Protein AF-A0A968U574-F1 (afdb_monomer_lite)

pLDDT: mean 95.59, std 3.01, range [80.88, 98.56]

Sequence (149 aa):
MFETLRAFGQRLTSQRKPCIFNELKPVYEYVDLADAVQHLKALGAILQQHPEQLGITDYPLVFGFAGLGNVGQGALEIFDCLPTQEVLPTQLADLFQSRNYSPGTLFKCLLRKSDLLRNSLQQFDVQDYAAHPSHYHSILPDLLPYISV

Structure (mmCIF, N/CA/C/O backbone):
data_AF-A0A968U574-F1
#
_entry.id   AF-A0A968U574-F1
#
loop_
_atom_site.group_PDB
_atom_site.id
_atom_site.type_symbol
_atom_site.label_atom_id
_atom_site.label_alt_id
_atom_site.label_comp_id
_atom_site.label_asym_id
_atom_site.label_entity_id
_atom_site.label_seq_id
_atom_site.pdbx_PDB_ins_code
_atom_site.Cartn_x
_atom_site.Cartn_y
_atom_site.Cartn_z
_atom_site.occupancy
_atom_site.B_iso_or_equiv
_atom_site.auth_seq_id
_atom_site.auth_comp_id
_atom_site.auth_asym_id
_atom_site.auth_atom_id
_atom_site.pdbx_PDB_model_num
ATOM 1 N N . MET A 1 1 ? -8.988 2.101 -3.190 1.00 95.44 1 MET A N 1
ATOM 2 C CA . MET A 1 1 ? -8.393 2.119 -1.839 1.00 95.44 1 MET A CA 1
ATOM 3 C C . MET A 1 1 ? -9.386 1.690 -0.759 1.00 95.44 1 MET A C 1
ATOM 5 O O . MET A 1 1 ? -9.084 0.732 -0.071 1.00 95.44 1 MET A O 1
ATOM 9 N N . PHE A 1 2 ? -10.578 2.294 -0.637 1.00 97.06 2 PHE A N 1
ATOM 10 C CA . PHE A 1 2 ? -11.576 1.897 0.381 1.00 97.06 2 PHE A CA 1
ATOM 11 C C . PHE A 1 2 ? -11.884 0.391 0.427 1.00 97.06 2 PHE A C 1
ATOM 13 O O . PHE A 1 2 ? -11.716 -0.227 1.472 1.00 97.06 2 PHE A O 1
ATOM 20 N N . GLU A 1 3 ? -12.249 -0.225 -0.704 1.00 96.62 3 GLU A N 1
ATOM 21 C CA . GLU A 1 3 ? -12.510 -1.674 -0.741 1.00 96.62 3 GLU A CA 1
ATOM 22 C C . GLU A 1 3 ? -11.263 -2.511 -0.430 1.00 96.62 3 GLU A C 1
ATOM 24 O O . GLU A 1 3 ? -11.376 -3.560 0.191 1.00 96.62 3 GLU A O 1
ATOM 29 N N . THR A 1 4 ? -10.066 -2.039 -0.795 1.00 97.00 4 THR A N 1
ATOM 30 C CA . THR A 1 4 ? -8.797 -2.696 -0.440 1.00 97.00 4 THR A CA 1
ATOM 31 C C . THR A 1 4 ? -8.601 -2.719 1.075 1.00 97.00 4 THR A C 1
ATOM 33 O O . THR A 1 4 ? -8.304 -3.771 1.637 1.00 97.00 4 THR A O 1
ATOM 36 N N . LEU A 1 5 ? -8.810 -1.582 1.747 1.00 97.81 5 LEU A N 1
ATOM 37 C CA . LEU A 1 5 ? -8.717 -1.468 3.205 1.00 97.81 5 LEU A CA 1
ATOM 38 C C . LEU A 1 5 ? -9.787 -2.319 3.898 1.00 97.81 5 LEU A C 1
ATOM 40 O O . LEU A 1 5 ? -9.473 -3.065 4.824 1.00 97.81 5 LEU A O 1
ATOM 44 N N . ARG A 1 6 ? -11.031 -2.277 3.409 1.00 97.56 6 ARG A N 1
ATOM 45 C CA . ARG A 1 6 ? -12.136 -3.088 3.937 1.00 97.56 6 ARG A CA 1
ATOM 46 C C . ARG A 1 6 ? -11.853 -4.584 3.797 1.00 97.56 6 ARG A C 1
ATOM 48 O O . ARG A 1 6 ? -11.957 -5.324 4.772 1.00 97.56 6 ARG A O 1
ATOM 55 N N . ALA A 1 7 ? -11.424 -5.027 2.615 1.00 97.25 7 ALA A N 1
ATOM 56 C CA . ALA A 1 7 ? -11.045 -6.417 2.367 1.00 97.25 7 ALA A CA 1
ATOM 57 C C . ALA A 1 7 ? -9.855 -6.848 3.238 1.00 97.25 7 ALA A C 1
ATOM 59 O O . ALA A 1 7 ? -9.829 -7.970 3.745 1.00 97.25 7 ALA A O 1
ATOM 60 N N . PHE A 1 8 ? -8.886 -5.956 3.462 1.00 96.75 8 PHE A N 1
ATOM 61 C CA . PHE A 1 8 ? -7.789 -6.198 4.393 1.00 96.75 8 PHE A CA 1
ATOM 62 C C . PHE A 1 8 ? -8.300 -6.396 5.829 1.00 96.75 8 PHE A C 1
ATOM 64 O O . PHE A 1 8 ? -7.963 -7.404 6.452 1.00 96.75 8 PHE A O 1
ATOM 71 N N . GLY A 1 9 ? -9.182 -5.521 6.322 1.00 96.25 9 GLY A N 1
ATOM 72 C CA . GLY A 1 9 ? -9.800 -5.662 7.644 1.00 96.25 9 GLY A CA 1
ATOM 73 C C . GLY A 1 9 ? -10.601 -6.959 7.808 1.00 96.25 9 GLY A C 1
ATOM 74 O O . GLY A 1 9 ? -10.471 -7.653 8.820 1.00 96.25 9 GLY A O 1
ATOM 75 N N . GLN A 1 10 ? -11.360 -7.349 6.782 1.00 96.25 10 GLN A N 1
ATOM 76 C CA . GLN A 1 10 ? -12.104 -8.613 6.749 1.00 96.25 10 GLN A CA 1
ATOM 77 C C . GLN A 1 10 ? -11.177 -9.830 6.764 1.00 96.25 10 GLN A C 1
ATOM 79 O O . GLN A 1 10 ? -11.413 -10.780 7.516 1.00 96.25 10 GLN A O 1
ATOM 84 N N . ARG A 1 11 ? -10.090 -9.792 5.980 1.00 95.88 11 ARG A N 1
ATOM 85 C CA . ARG A 1 11 ? -9.065 -10.843 5.970 1.00 95.88 11 ARG A CA 1
ATOM 86 C C . ARG A 1 11 ? -8.489 -11.045 7.368 1.00 95.88 11 ARG A C 1
ATOM 88 O O . ARG A 1 11 ? -8.471 -12.179 7.843 1.00 95.88 11 ARG A O 1
ATOM 95 N N . LEU A 1 12 ? -8.072 -9.977 8.045 1.00 94.94 12 LEU A N 1
ATOM 96 C CA . LEU A 1 12 ? -7.527 -10.077 9.404 1.00 94.94 12 LEU A CA 1
ATOM 97 C C . LEU A 1 12 ? -8.562 -10.579 10.412 1.00 94.94 12 LEU A C 1
ATOM 99 O O . LEU A 1 12 ? -8.272 -11.482 11.199 1.00 94.94 12 LEU A O 1
ATOM 103 N N . THR A 1 13 ? -9.798 -10.091 10.323 1.00 94.25 13 THR A N 1
ATOM 104 C CA . THR A 1 13 ? -10.892 -10.543 11.191 1.00 94.25 13 THR A CA 1
ATOM 105 C C . THR A 1 13 ? -11.139 -12.047 11.026 1.00 94.25 13 THR A C 1
ATOM 107 O O . THR A 1 13 ? -11.249 -12.765 12.021 1.00 94.25 13 THR A O 1
ATOM 110 N N . SER A 1 14 ? -11.105 -12.568 9.791 1.00 95.81 14 SER A N 1
ATOM 111 C CA . SER A 1 14 ? -11.218 -14.013 9.525 1.00 95.81 14 SER A CA 1
ATOM 112 C C . SER A 1 14 ? -10.063 -14.835 10.122 1.00 95.81 14 SER A C 1
ATOM 114 O O . SER A 1 14 ? -10.245 -15.990 10.504 1.00 95.81 14 SER A O 1
ATOM 116 N N . GLN A 1 15 ? -8.890 -14.217 10.290 1.00 94.88 15 GLN A N 1
ATOM 117 C CA . GLN A 1 15 ? -7.711 -14.781 10.955 1.00 94.88 15 GLN A CA 1
ATOM 118 C C . GLN A 1 15 ? -7.721 -14.583 12.481 1.00 94.88 15 GLN A C 1
ATOM 120 O O . GLN A 1 15 ? -6.700 -14.805 13.131 1.00 94.88 15 GLN A O 1
ATOM 125 N N . ARG A 1 16 ? -8.863 -14.188 13.067 1.00 95.31 16 ARG A N 1
ATOM 126 C CA . ARG A 1 16 ? -9.032 -13.890 14.503 1.00 95.31 16 ARG A CA 1
ATOM 127 C C . ARG A 1 16 ? -8.164 -12.725 14.989 1.00 95.31 16 ARG A C 1
ATOM 129 O O . ARG A 1 16 ? -7.783 -12.681 16.156 1.00 95.31 16 ARG A O 1
ATOM 136 N N . LYS A 1 17 ? -7.879 -11.778 14.095 1.00 94.44 17 LYS A N 1
ATOM 137 C CA . LYS A 1 17 ? -7.197 -10.510 14.372 1.00 94.44 17 LYS A CA 1
ATOM 138 C C . LYS A 1 17 ? -8.147 -9.364 14.012 1.00 94.44 17 LYS A C 1
ATOM 140 O O . LYS A 1 17 ? -8.102 -8.892 12.877 1.00 94.44 17 LYS A O 1
ATOM 145 N N . PRO A 1 18 ? -9.066 -8.968 14.912 1.00 93.75 18 PRO A N 1
ATOM 146 C CA . PRO A 1 18 ? -9.979 -7.860 14.649 1.00 93.75 18 PRO A CA 1
ATOM 147 C C . PRO A 1 18 ? -9.207 -6.622 14.194 1.00 93.75 18 PRO A C 1
ATOM 149 O O . PRO A 1 18 ? -8.157 -6.308 14.750 1.00 93.75 18 PRO A O 1
ATOM 152 N N . CYS A 1 19 ? -9.711 -5.958 13.158 1.00 96.06 19 CYS A N 1
ATOM 153 C CA . CYS A 1 19 ? -9.044 -4.833 12.521 1.00 96.06 19 CYS A CA 1
ATOM 154 C C . CYS A 1 19 ? -10.034 -3.688 12.326 1.00 96.06 19 CYS A C 1
ATOM 156 O O . CYS A 1 19 ? -11.131 -3.904 11.808 1.00 96.06 19 CYS A O 1
ATOM 158 N N . ILE A 1 20 ? -9.620 -2.470 12.667 1.00 96.44 20 ILE A N 1
ATOM 159 C CA . ILE A 1 20 ? -10.425 -1.249 12.580 1.00 96.44 20 ILE A CA 1
ATOM 160 C C . ILE A 1 20 ? -10.978 -0.986 11.174 1.00 96.44 20 ILE A C 1
ATOM 162 O O . ILE A 1 20 ? -12.051 -0.413 11.023 1.00 96.44 20 ILE A O 1
ATOM 166 N N . PHE A 1 21 ? -10.308 -1.457 10.118 1.00 97.31 21 PHE A N 1
ATOM 167 C CA . PHE A 1 21 ? -10.818 -1.304 8.754 1.00 97.31 21 PHE A CA 1
ATOM 168 C C . PHE A 1 21 ? -12.065 -2.141 8.454 1.00 97.31 21 PHE A C 1
ATOM 170 O O . PHE A 1 21 ? -12.698 -1.918 7.425 1.00 97.31 21 PHE A O 1
ATOM 177 N N . ASN A 1 22 ? -12.449 -3.072 9.332 1.00 95.94 22 ASN A N 1
ATOM 178 C CA . ASN A 1 22 ? -13.729 -3.769 9.226 1.00 95.94 22 ASN A CA 1
ATOM 179 C C . ASN A 1 22 ? -14.929 -2.843 9.510 1.00 95.94 22 ASN A C 1
ATOM 181 O O . ASN A 1 22 ? -16.039 -3.164 9.098 1.00 95.94 22 ASN A O 1
ATOM 185 N N . GLU A 1 23 ? -14.702 -1.688 10.147 1.00 97.12 23 GLU A N 1
ATOM 186 C CA . GLU A 1 23 ? -15.717 -0.642 10.344 1.00 97.12 23 GLU A CA 1
ATOM 187 C C . GLU A 1 23 ? -16.051 0.100 9.041 1.00 97.12 23 GLU A C 1
ATOM 189 O O . GLU A 1 23 ? -17.098 0.737 8.934 1.00 97.12 23 GLU A O 1
ATOM 194 N N . LEU A 1 24 ? -15.193 0.018 8.013 1.00 98.00 24 LEU A N 1
ATOM 195 C CA . LEU A 1 24 ? -15.487 0.619 6.715 1.00 98.00 24 LEU A CA 1
ATOM 196 C C . LEU A 1 24 ? -16.708 -0.049 6.075 1.00 98.00 24 LEU A C 1
ATOM 198 O O . LEU A 1 24 ? -16.744 -1.259 5.844 1.00 98.00 24 LEU A O 1
ATOM 202 N N . LYS A 1 25 ? -17.676 0.779 5.684 1.00 97.00 25 LYS A N 1
ATOM 203 C CA . LYS A 1 25 ? -18.818 0.361 4.870 1.00 97.00 25 LYS A CA 1
ATOM 204 C C . LYS A 1 25 ? -18.376 0.057 3.432 1.00 97.00 25 LYS A C 1
ATOM 206 O O . LYS A 1 25 ? -17.387 0.640 2.969 1.00 97.00 25 LYS A O 1
ATOM 211 N N . PRO A 1 26 ? -19.094 -0.814 2.703 1.00 96.31 26 PRO A N 1
ATOM 212 C CA . PRO A 1 26 ? -18.999 -0.869 1.248 1.00 96.31 26 PRO A CA 1
ATOM 213 C C . PRO A 1 26 ? -19.152 0.525 0.625 1.00 96.31 26 PRO A C 1
ATOM 215 O O . PRO A 1 26 ? -19.986 1.314 1.069 1.00 96.31 26 PRO A O 1
ATOM 218 N N . VAL A 1 27 ? -18.373 0.838 -0.414 1.00 94.75 27 VAL A N 1
ATOM 219 C CA . VAL A 1 27 ? -18.299 2.211 -0.960 1.00 94.75 27 VAL A CA 1
ATOM 220 C C . VAL A 1 27 ? -19.660 2.763 -1.407 1.00 94.75 27 VAL A C 1
ATOM 222 O O . VAL A 1 27 ? -19.909 3.954 -1.251 1.00 94.75 27 VAL A O 1
ATOM 225 N N . TYR A 1 28 ? -20.552 1.914 -1.924 1.00 96.19 28 TYR A N 1
ATOM 226 C CA . TYR A 1 28 ? -21.884 2.325 -2.390 1.00 96.19 28 TYR A CA 1
ATOM 227 C C . TYR A 1 28 ? -22.843 2.741 -1.257 1.00 96.19 28 TYR A C 1
ATOM 229 O O . TYR A 1 28 ? -23.931 3.232 -1.545 1.00 96.19 28 TYR A O 1
ATOM 237 N N . GLU 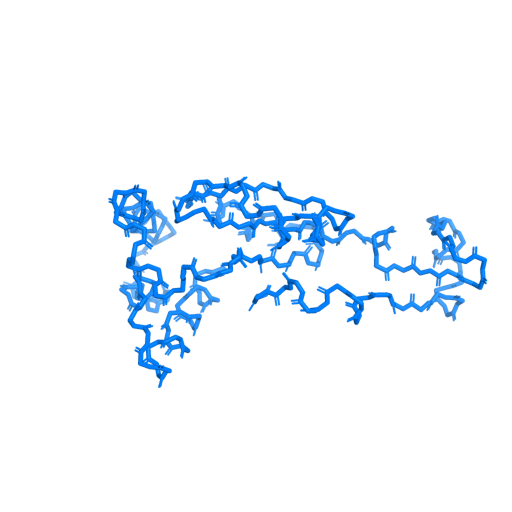A 1 29 ? -22.478 2.515 0.009 1.00 98.00 29 GLU A N 1
ATOM 238 C CA . GLU A 1 29 ? -23.286 2.893 1.177 1.00 98.00 29 GLU A CA 1
ATOM 239 C C . GLU A 1 29 ? -22.943 4.286 1.722 1.00 98.00 29 GLU A C 1
ATOM 241 O O . GLU A 1 29 ? -23.658 4.790 2.589 1.00 98.00 29 GLU A O 1
ATOM 246 N N . TYR A 1 30 ? -21.863 4.909 1.241 1.00 98.12 30 TYR A N 1
ATOM 247 C CA . TYR A 1 30 ? -21.565 6.308 1.549 1.00 98.12 30 TYR A CA 1
ATOM 248 C C . TYR A 1 30 ? -22.367 7.241 0.648 1.00 98.12 30 TYR A C 1
ATOM 250 O O . TYR A 1 30 ? -22.653 6.918 -0.507 1.00 98.12 30 TYR A O 1
ATOM 258 N N . VAL A 1 31 ? -22.697 8.421 1.173 1.00 97.88 31 VAL A N 1
ATOM 259 C CA . VAL A 1 31 ? -23.443 9.441 0.418 1.00 97.88 31 VAL A CA 1
ATOM 260 C C . VAL A 1 31 ? -22.614 9.955 -0.758 1.00 97.88 31 VAL A C 1
ATOM 262 O O . VAL A 1 31 ? -23.115 10.092 -1.874 1.00 97.88 31 VAL A O 1
ATOM 265 N N . ASP A 1 32 ? -21.338 10.228 -0.502 1.00 98.06 32 ASP A N 1
ATOM 266 C CA . ASP A 1 32 ? -20.373 10.699 -1.481 1.00 98.06 32 ASP A CA 1
ATOM 267 C C . ASP A 1 32 ? -18.931 10.383 -1.033 1.00 98.06 32 ASP A C 1
ATOM 269 O O . ASP A 1 32 ? -18.680 9.718 -0.023 1.00 98.06 32 ASP A O 1
ATOM 273 N N . LEU A 1 33 ? -17.954 10.856 -1.812 1.00 96.62 33 LEU A N 1
ATOM 274 C CA . LEU A 1 33 ? -16.538 10.691 -1.492 1.00 96.62 33 LEU A CA 1
ATOM 275 C C . LEU A 1 33 ? -16.140 11.409 -0.193 1.00 96.62 33 LEU A C 1
ATOM 277 O O . LEU A 1 33 ? -15.266 10.919 0.522 1.00 96.62 33 LEU A O 1
ATOM 281 N N . ALA A 1 34 ? -16.738 12.564 0.106 1.00 98.06 34 ALA A N 1
ATOM 282 C CA . ALA A 1 34 ? -16.381 13.350 1.280 1.00 98.06 34 ALA A CA 1
ATOM 283 C C . ALA A 1 34 ? -16.784 12.619 2.567 1.00 98.06 34 ALA A C 1
ATOM 285 O O . ALA A 1 34 ? -15.973 12.540 3.491 1.00 98.06 34 ALA A O 1
ATOM 286 N N . ASP A 1 35 ? -17.972 12.011 2.583 1.00 98.38 35 ASP A N 1
ATOM 287 C CA . ASP A 1 35 ? -18.463 11.150 3.665 1.00 98.38 35 ASP A CA 1
ATOM 288 C C . ASP A 1 35 ? -17.522 9.952 3.903 1.00 98.38 35 ASP A C 1
ATOM 290 O O . ASP A 1 35 ? -17.042 9.727 5.019 1.00 98.38 35 ASP A O 1
ATOM 294 N N . ALA A 1 36 ? -17.138 9.244 2.835 1.00 98.19 36 ALA A N 1
ATOM 295 C CA . ALA A 1 36 ? -16.200 8.122 2.928 1.00 98.19 36 ALA A CA 1
ATOM 296 C C . ALA A 1 36 ? -14.817 8.542 3.465 1.00 98.19 36 ALA A C 1
ATOM 298 O O . ALA A 1 36 ? -14.237 7.865 4.320 1.00 98.19 36 ALA A O 1
ATOM 299 N N . VAL A 1 37 ? -14.282 9.674 2.992 1.00 98.50 37 VAL A N 1
ATOM 300 C CA . VAL A 1 37 ? -13.000 10.229 3.460 1.00 98.50 37 VAL A CA 1
ATOM 301 C C . VAL A 1 37 ? -13.084 10.672 4.920 1.00 98.50 37 VAL A C 1
ATOM 303 O O . VAL A 1 37 ? -12.149 10.423 5.682 1.00 98.50 37 VAL A O 1
ATOM 306 N N . GLN A 1 38 ? -14.180 11.308 5.336 1.00 98.50 38 GLN A N 1
ATOM 307 C CA . GLN A 1 38 ? -14.382 11.722 6.725 1.00 98.50 38 GLN A CA 1
ATOM 308 C C . GLN A 1 38 ? -14.411 10.510 7.659 1.00 98.50 38 GLN A C 1
ATOM 310 O O . GLN A 1 38 ? -13.744 10.527 8.696 1.00 98.50 38 GLN A O 1
ATOM 315 N N . HIS A 1 39 ? -15.117 9.446 7.272 1.00 98.56 39 HIS A N 1
ATOM 316 C CA . HIS A 1 39 ? -15.128 8.204 8.035 1.00 98.56 39 HIS A CA 1
ATOM 317 C C . HIS A 1 39 ? -13.722 7.599 8.143 1.00 98.56 39 HIS A C 1
ATOM 319 O O . HIS A 1 39 ? -13.271 7.285 9.243 1.00 98.56 39 HIS A O 1
ATOM 325 N N . LEU A 1 40 ? -12.978 7.520 7.034 1.00 98.56 40 LEU A N 1
ATOM 326 C CA . LEU A 1 40 ? -11.611 6.995 7.039 1.00 98.56 40 LEU A CA 1
ATOM 327 C C . LEU A 1 40 ? -10.666 7.812 7.933 1.00 98.56 40 LEU A C 1
ATOM 329 O O . LEU A 1 40 ? -9.879 7.230 8.677 1.00 98.56 40 LEU A O 1
ATOM 333 N N . LYS A 1 41 ? -10.764 9.147 7.909 1.00 98.50 41 LYS A N 1
ATOM 334 C CA . LYS A 1 41 ? -9.988 10.031 8.795 1.00 98.50 41 LYS A CA 1
ATOM 335 C C . LYS A 1 41 ? -10.314 9.796 10.269 1.00 98.50 41 LYS A C 1
ATOM 337 O O . LYS A 1 41 ? -9.402 9.798 11.091 1.00 98.50 41 LYS A O 1
ATOM 342 N N . ALA A 1 42 ? -11.584 9.566 10.605 1.00 98.50 42 ALA A N 1
ATOM 343 C CA . ALA A 1 42 ? -11.982 9.231 11.970 1.00 98.50 42 ALA A CA 1
ATOM 344 C C . ALA A 1 42 ? -11.346 7.907 12.431 1.00 98.50 42 ALA A C 1
ATOM 346 O O . ALA A 1 42 ? -10.772 7.857 13.518 1.00 98.50 42 ALA A O 1
ATOM 347 N N . LEU A 1 43 ? -11.350 6.872 11.580 1.00 98.00 43 LEU A N 1
ATOM 348 C CA . LEU A 1 43 ? -10.648 5.613 11.864 1.00 98.00 43 LEU A CA 1
ATOM 349 C C . LEU A 1 43 ? -9.131 5.822 11.994 1.00 98.00 43 LEU A C 1
ATOM 351 O O . LEU A 1 43 ? -8.508 5.257 12.887 1.00 98.00 43 LEU A O 1
ATOM 355 N N . GLY A 1 44 ? -8.533 6.670 11.153 1.00 97.12 44 GLY A N 1
ATOM 356 C CA . GLY A 1 44 ? -7.118 7.037 11.246 1.00 97.12 44 GLY A CA 1
ATOM 357 C C . GLY A 1 44 ? -6.757 7.716 12.571 1.00 97.12 44 GLY A C 1
ATOM 358 O O . GLY A 1 44 ? -5.726 7.395 13.161 1.00 97.12 44 GLY A O 1
ATOM 359 N N . ALA A 1 45 ? -7.616 8.606 13.076 1.00 97.44 45 ALA A N 1
ATOM 360 C CA . ALA A 1 45 ? -7.426 9.257 14.372 1.00 97.44 45 ALA A CA 1
ATOM 361 C C . ALA A 1 45 ? -7.525 8.261 15.539 1.00 97.44 45 ALA A C 1
ATOM 363 O O . ALA A 1 45 ? -6.707 8.309 16.457 1.00 97.44 45 ALA A O 1
ATOM 364 N N . ILE A 1 46 ? -8.475 7.321 15.476 1.00 97.31 46 ILE A N 1
ATOM 365 C CA . ILE A 1 46 ? -8.569 6.222 16.447 1.00 97.31 46 ILE A CA 1
ATOM 366 C C . ILE A 1 46 ? -7.300 5.374 16.389 1.00 97.31 46 ILE A C 1
ATOM 368 O O . ILE A 1 46 ? -6.725 5.089 17.430 1.00 97.31 46 ILE A O 1
ATOM 372 N N . LEU A 1 47 ? -6.814 5.027 15.195 1.00 95.19 47 LEU A N 1
ATOM 373 C CA . LEU A 1 47 ? -5.621 4.197 15.026 1.00 95.19 47 LEU A CA 1
ATOM 374 C C . LEU A 1 47 ? -4.353 4.842 15.614 1.00 95.19 47 LEU A C 1
ATOM 376 O O . LEU A 1 47 ? -3.497 4.133 16.134 1.00 95.19 47 LEU A O 1
ATOM 380 N N . GLN A 1 48 ? -4.237 6.173 15.579 1.00 93.75 48 GLN A N 1
ATOM 381 C CA . GLN A 1 48 ? -3.135 6.889 16.238 1.00 93.75 48 GLN A CA 1
ATOM 382 C C . GLN A 1 48 ? -3.183 6.778 17.770 1.00 93.75 48 GLN A C 1
ATOM 384 O O . GLN A 1 48 ? -2.136 6.779 18.413 1.00 93.75 48 GLN A O 1
ATOM 389 N N . GLN A 1 49 ? -4.380 6.702 18.356 1.00 95.62 49 GLN A N 1
ATOM 390 C CA . GLN A 1 49 ? -4.580 6.584 19.807 1.00 95.62 49 GLN A CA 1
ATOM 391 C C . GLN A 1 49 ? -4.581 5.125 20.285 1.00 95.62 49 GLN A C 1
ATOM 393 O O . GLN A 1 49 ? -4.152 4.840 21.400 1.00 95.62 49 GLN A O 1
ATOM 398 N N . HIS A 1 50 ? -5.049 4.221 19.426 1.00 95.75 50 HIS A N 1
ATOM 399 C CA . HIS A 1 50 ? -5.313 2.810 19.691 1.00 95.75 50 HIS A CA 1
ATOM 400 C C . HIS A 1 50 ? -4.696 1.924 18.594 1.00 95.75 50 HIS A C 1
ATOM 402 O O . HIS A 1 50 ? -5.419 1.259 17.839 1.00 95.75 50 HIS A O 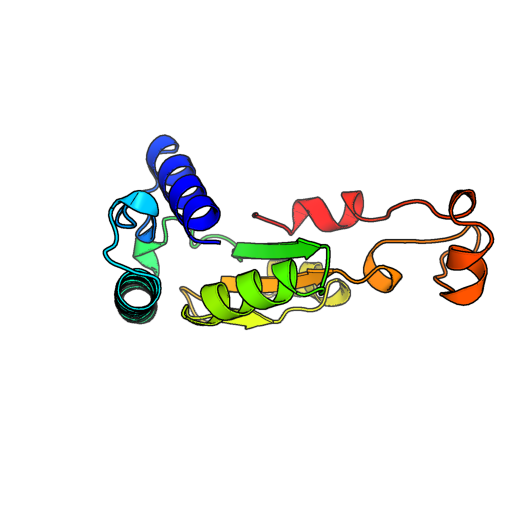1
ATOM 408 N N . PRO A 1 51 ? -3.357 1.919 18.458 1.00 94.19 51 PRO A N 1
ATOM 409 C CA . PRO A 1 51 ? -2.654 1.182 17.406 1.00 94.19 51 PRO A CA 1
ATOM 410 C C . PRO A 1 51 ? -2.919 -0.332 17.435 1.00 94.19 51 PRO A C 1
ATOM 412 O O . PRO A 1 51 ? -2.836 -0.997 16.402 1.00 94.19 51 PRO A O 1
ATOM 415 N N . GLU A 1 52 ? -3.286 -0.887 18.591 1.00 93.88 52 GLU A N 1
ATOM 416 C CA . GLU A 1 52 ? -3.691 -2.283 18.761 1.00 93.88 52 GLU A CA 1
ATOM 417 C C . GLU A 1 52 ? -4.927 -2.669 17.932 1.00 93.88 52 GLU A C 1
ATOM 419 O O . GLU A 1 52 ? -5.072 -3.833 17.555 1.00 93.88 52 GLU A O 1
ATOM 424 N N . GLN A 1 53 ? -5.788 -1.707 17.573 1.00 95.06 53 GLN A N 1
ATOM 425 C CA . GLN A 1 53 ? -6.980 -1.962 16.755 1.00 95.06 53 GLN A CA 1
ATOM 426 C C . GLN A 1 53 ? -6.654 -2.282 15.291 1.00 95.06 53 GLN A C 1
ATOM 428 O O . GLN A 1 53 ? -7.543 -2.651 14.527 1.00 95.06 53 GLN A O 1
ATOM 433 N N . LEU A 1 54 ? -5.391 -2.186 14.871 1.00 93.44 54 LEU A N 1
ATOM 434 C CA . LEU A 1 54 ? -4.969 -2.618 13.539 1.00 93.44 54 LEU A CA 1
ATOM 435 C C . LEU A 1 54 ? -4.989 -4.145 13.376 1.00 93.44 54 LEU A C 1
ATOM 437 O O . LEU A 1 54 ? -5.014 -4.645 12.251 1.00 93.44 54 LEU A O 1
ATOM 441 N N . GLY A 1 55 ? -4.954 -4.888 14.486 1.00 89.75 55 GLY A N 1
ATOM 442 C CA . GLY A 1 55 ? -4.954 -6.352 14.528 1.00 89.75 55 GLY A CA 1
ATOM 443 C C . GLY A 1 55 ? -3.592 -7.004 14.255 1.00 89.75 55 GLY A C 1
ATOM 444 O O . GLY A 1 55 ? -3.363 -8.140 14.672 1.00 89.75 55 GLY A O 1
ATOM 445 N N . ILE A 1 56 ? -2.664 -6.310 13.588 1.00 85.62 56 ILE A N 1
ATOM 446 C CA . ILE A 1 56 ? -1.267 -6.734 13.414 1.00 85.62 56 ILE A CA 1
ATOM 447 C C . ILE A 1 56 ? -0.341 -5.648 13.955 1.00 85.62 56 ILE A C 1
ATOM 449 O O . ILE A 1 56 ? -0.341 -4.526 13.457 1.00 85.62 56 ILE A O 1
ATOM 453 N N . THR A 1 57 ? 0.497 -6.025 14.919 1.00 80.88 57 THR A N 1
ATOM 454 C CA . THR A 1 57 ? 1.520 -5.153 15.521 1.00 80.88 57 THR A CA 1
ATOM 455 C C . THR A 1 57 ? 2.925 -5.761 15.494 1.00 80.88 57 THR A C 1
ATOM 457 O O . THR A 1 57 ? 3.894 -5.088 15.831 1.00 80.88 57 THR A O 1
ATOM 460 N N . ASP A 1 58 ? 3.060 -7.028 15.086 1.00 83.94 58 ASP A N 1
ATOM 461 C CA . ASP A 1 58 ? 4.310 -7.793 15.223 1.00 83.94 58 ASP A CA 1
ATOM 462 C C . ASP A 1 58 ? 5.347 -7.490 14.131 1.00 83.94 58 ASP A C 1
ATOM 464 O O . ASP A 1 58 ? 6.507 -7.896 14.251 1.00 83.94 58 ASP A O 1
ATOM 468 N N . TYR A 1 59 ? 4.932 -6.829 13.051 1.00 89.94 59 TYR A N 1
ATOM 469 C CA . TYR A 1 59 ? 5.758 -6.471 11.900 1.00 89.94 59 TYR A CA 1
ATOM 470 C C . TYR A 1 59 ? 5.177 -5.242 11.176 1.00 89.94 59 TYR A C 1
ATOM 472 O O . TYR A 1 59 ? 3.996 -4.932 11.364 1.00 89.94 59 TYR A O 1
ATOM 480 N N . PRO A 1 60 ? 5.981 -4.528 10.363 1.00 95.00 60 PRO A N 1
ATOM 481 C CA . PRO A 1 60 ? 5.512 -3.357 9.630 1.00 95.00 60 PRO A CA 1
ATOM 482 C C . PRO A 1 60 ? 4.457 -3.753 8.595 1.00 95.00 60 PRO A C 1
ATOM 484 O O . PRO A 1 60 ? 4.625 -4.734 7.873 1.00 95.00 60 PRO A O 1
ATOM 487 N N . LEU A 1 61 ? 3.385 -2.971 8.475 1.00 96.06 61 LEU A N 1
ATOM 488 C CA . LEU A 1 61 ? 2.403 -3.158 7.410 1.00 96.06 61 LEU A CA 1
ATOM 489 C C . LEU A 1 61 ? 2.732 -2.250 6.232 1.00 96.06 61 LEU A C 1
ATOM 491 O O . LEU A 1 61 ? 2.524 -1.043 6.310 1.00 96.06 61 LEU A O 1
ATOM 495 N N . VAL A 1 62 ? 3.230 -2.840 5.147 1.00 97.88 62 VAL A N 1
ATOM 496 C CA . VAL A 1 62 ? 3.623 -2.117 3.933 1.00 97.88 62 VAL A CA 1
ATOM 497 C C . VAL A 1 62 ? 2.604 -2.353 2.825 1.00 97.88 62 VAL A C 1
ATOM 499 O O . VAL A 1 62 ? 2.282 -3.492 2.500 1.00 97.88 62 VAL A O 1
ATOM 502 N N . PHE A 1 63 ? 2.128 -1.273 2.223 1.00 98.00 63 PHE A N 1
ATOM 503 C CA . PHE A 1 63 ? 1.249 -1.263 1.063 1.00 98.00 63 PHE A CA 1
ATOM 504 C C . PHE A 1 63 ? 2.084 -0.902 -0.167 1.00 98.00 63 PHE A C 1
ATOM 506 O O . PHE A 1 63 ? 2.684 0.177 -0.221 1.00 98.00 63 PHE A O 1
ATOM 513 N N . GLY A 1 64 ? 2.159 -1.812 -1.134 1.00 97.62 64 GLY A N 1
ATOM 514 C CA . GLY A 1 64 ? 2.899 -1.626 -2.378 1.00 97.62 64 GLY A CA 1
ATOM 515 C C . GLY A 1 64 ? 2.050 -0.925 -3.437 1.00 97.62 64 GLY A C 1
ATOM 516 O O . GLY A 1 64 ? 1.002 -1.418 -3.842 1.00 97.62 64 GLY A O 1
ATOM 517 N N . PHE A 1 65 ? 2.520 0.211 -3.949 1.00 96.88 65 PHE A N 1
ATOM 518 C CA . PHE A 1 65 ? 1.837 0.973 -4.996 1.00 96.88 65 PHE A CA 1
ATOM 519 C C . PHE A 1 65 ? 2.590 0.843 -6.319 1.00 96.88 65 PHE A C 1
ATOM 521 O O . PHE A 1 65 ? 3.500 1.619 -6.619 1.00 96.88 65 PHE A O 1
ATOM 528 N N . ALA A 1 66 ? 2.207 -0.152 -7.122 1.00 91.69 66 ALA A N 1
ATOM 529 C CA . ALA A 1 66 ? 2.744 -0.367 -8.462 1.00 91.69 66 ALA A CA 1
ATOM 530 C C . ALA A 1 66 ? 1.963 0.460 -9.498 1.00 91.69 66 ALA A C 1
ATOM 532 O O . ALA A 1 66 ? 0.934 0.032 -10.020 1.00 91.69 66 ALA A O 1
ATOM 533 N N . GLY A 1 67 ? 2.468 1.658 -9.798 1.00 83.44 67 GLY A N 1
ATOM 534 C CA . GLY A 1 67 ? 1.884 2.579 -10.777 1.00 83.44 67 GLY A CA 1
ATOM 535 C C . GLY A 1 67 ? 1.453 3.906 -10.157 1.00 83.44 67 GLY A C 1
ATOM 536 O O . GLY A 1 67 ? 0.575 3.954 -9.305 1.00 83.44 67 GLY A O 1
ATOM 537 N N . LEU A 1 68 ? 2.058 4.995 -10.635 1.00 86.88 68 LEU A N 1
ATOM 538 C CA . LEU A 1 68 ? 1.897 6.353 -10.094 1.00 86.88 68 LEU A CA 1
ATOM 539 C C . LEU A 1 68 ? 1.166 7.294 -11.071 1.00 86.88 68 LEU A C 1
ATOM 541 O O . LEU A 1 68 ? 1.409 8.494 -11.094 1.00 86.88 68 LEU A O 1
ATOM 545 N N . GLY A 1 69 ? 0.312 6.739 -11.937 1.00 90.00 69 GLY A N 1
ATOM 546 C CA . GLY A 1 69 ? -0.604 7.531 -12.768 1.00 90.00 69 GLY A CA 1
ATOM 547 C C . GLY A 1 69 ? -1.828 8.003 -11.973 1.00 90.00 69 GLY A C 1
ATOM 548 O O . GLY A 1 69 ? -1.909 7.776 -10.770 1.00 90.00 69 GLY A O 1
ATOM 549 N N . ASN A 1 70 ? -2.830 8.575 -12.646 1.00 93.75 70 ASN A N 1
ATOM 550 C CA . ASN A 1 70 ? -4.013 9.172 -11.997 1.00 93.75 70 ASN A CA 1
ATOM 551 C C . ASN A 1 70 ? -4.717 8.246 -10.986 1.00 93.75 70 ASN A C 1
ATOM 553 O O . ASN A 1 70 ? -5.084 8.681 -9.900 1.00 93.75 70 ASN A O 1
ATOM 557 N N . VAL A 1 71 ? -4.879 6.958 -11.316 1.00 92.25 71 VAL A N 1
ATOM 558 C CA . VAL A 1 71 ? -5.512 5.978 -10.411 1.00 92.25 71 VAL A CA 1
ATOM 559 C C . VAL A 1 71 ? -4.649 5.716 -9.175 1.00 92.25 71 VAL A C 1
ATOM 561 O O . VAL A 1 71 ? -5.170 5.662 -8.063 1.00 92.25 71 VAL A O 1
ATOM 564 N N . GLY A 1 72 ? -3.333 5.575 -9.361 1.00 93.94 72 GLY A N 1
ATOM 565 C CA . GLY A 1 72 ? -2.386 5.386 -8.263 1.00 93.94 72 GLY A CA 1
ATOM 566 C C . GLY A 1 72 ? -2.335 6.605 -7.350 1.00 93.94 72 GLY A C 1
ATOM 567 O O . GLY A 1 72 ? -2.389 6.458 -6.134 1.00 93.94 72 GLY A O 1
ATOM 568 N N . GLN A 1 73 ? -2.339 7.805 -7.932 1.00 95.00 73 GLN A N 1
ATOM 569 C CA . GLN A 1 73 ? -2.371 9.056 -7.184 1.00 95.00 73 GLN A CA 1
ATOM 570 C C . GLN A 1 73 ? -3.650 9.189 -6.348 1.00 95.00 73 GLN A C 1
ATOM 572 O O . GLN A 1 73 ? -3.563 9.424 -5.148 1.00 95.00 73 GLN A O 1
ATOM 577 N N . GLY A 1 74 ? -4.824 8.923 -6.930 1.00 95.75 74 GLY A N 1
ATOM 578 C CA . GLY A 1 74 ? -6.074 8.908 -6.166 1.00 95.75 74 GLY A CA 1
ATOM 579 C C . GLY A 1 74 ? -6.082 7.841 -5.063 1.00 95.75 74 GLY A C 1
ATOM 580 O O . GLY A 1 74 ? -6.618 8.058 -3.981 1.00 95.75 74 GLY A O 1
ATOM 581 N N . ALA A 1 75 ? -5.450 6.685 -5.285 1.00 96.62 75 ALA A N 1
ATOM 582 C CA . ALA A 1 75 ? -5.307 5.667 -4.248 1.00 96.62 75 ALA A CA 1
ATOM 583 C C . ALA A 1 75 ? -4.407 6.134 -3.088 1.00 96.62 75 ALA A C 1
ATOM 585 O O . ALA A 1 75 ? -4.740 5.864 -1.933 1.00 96.62 75 ALA A O 1
ATOM 586 N N . LEU A 1 76 ? -3.315 6.841 -3.394 1.00 97.12 76 LEU A N 1
ATOM 587 C CA . LEU A 1 76 ? -2.404 7.431 -2.411 1.00 97.12 76 LEU A CA 1
ATOM 588 C C . LEU A 1 76 ? -3.077 8.543 -1.607 1.00 97.12 76 LEU A C 1
ATOM 590 O O . LEU A 1 76 ? -2.986 8.525 -0.389 1.00 97.12 76 LEU A O 1
ATOM 594 N N . GLU A 1 77 ? -3.821 9.442 -2.252 1.00 96.94 77 GLU A N 1
ATOM 595 C CA . GLU A 1 77 ? -4.560 10.520 -1.574 1.00 96.94 77 GLU A CA 1
ATOM 596 C C . GLU A 1 77 ? -5.539 9.985 -0.520 1.00 96.94 77 GLU A C 1
ATOM 598 O O . GLU A 1 77 ? -5.649 10.529 0.580 1.00 96.94 77 GLU A O 1
ATOM 603 N N . ILE A 1 78 ? -6.227 8.881 -0.828 1.00 97.94 78 ILE A N 1
ATOM 604 C CA . ILE A 1 78 ? -7.101 8.210 0.140 1.00 97.94 78 ILE A CA 1
ATOM 605 C C . ILE A 1 78 ? -6.285 7.529 1.241 1.00 97.94 78 ILE A C 1
ATOM 607 O O . ILE A 1 78 ? -6.658 7.612 2.409 1.00 97.94 78 ILE A O 1
ATOM 611 N N . PHE A 1 79 ? -5.181 6.862 0.897 1.00 98.12 79 PHE A N 1
ATOM 612 C CA . PHE A 1 79 ? -4.331 6.196 1.886 1.00 98.12 79 PHE A CA 1
ATOM 613 C C . PHE A 1 79 ? -3.695 7.199 2.864 1.00 98.12 79 PHE A C 1
ATOM 615 O O . PHE A 1 79 ? -3.632 6.928 4.059 1.00 98.12 79 PHE A O 1
ATOM 622 N N . ASP A 1 80 ? -3.353 8.398 2.395 1.00 97.56 80 ASP A N 1
ATOM 623 C CA . ASP A 1 80 ? -2.756 9.490 3.177 1.00 97.56 80 ASP A CA 1
ATOM 624 C C . ASP A 1 80 ? -3.709 10.116 4.208 1.00 97.56 80 ASP A C 1
ATOM 626 O O . ASP A 1 80 ? -3.292 10.923 5.036 1.00 97.56 80 ASP A O 1
ATOM 630 N N . CYS A 1 81 ? -4.983 9.714 4.219 1.00 97.75 81 CYS A N 1
ATOM 631 C CA . CYS A 1 81 ? -5.912 10.035 5.305 1.00 97.75 81 CYS A CA 1
ATOM 632 C C . CYS A 1 81 ? -5.634 9.241 6.598 1.00 97.75 81 CYS A C 1
ATOM 634 O O . CYS A 1 81 ? -6.253 9.518 7.627 1.00 97.75 81 CYS A O 1
ATOM 636 N N . LEU A 1 82 ? -4.741 8.250 6.546 1.00 97.94 82 LEU A N 1
ATOM 637 C CA . LEU A 1 82 ? -4.327 7.393 7.658 1.00 97.94 82 LEU A CA 1
ATOM 638 C C . LEU A 1 82 ? -2.947 7.821 8.205 1.00 97.94 82 LEU A C 1
ATOM 640 O O . LEU A 1 82 ? -2.241 8.592 7.549 1.00 97.94 82 LEU A O 1
ATOM 644 N N . PRO A 1 83 ? -2.512 7.328 9.384 1.00 96.00 83 PRO A N 1
ATOM 645 C CA . PRO A 1 83 ? -1.146 7.534 9.877 1.00 96.00 83 PRO A CA 1
ATOM 646 C C . PRO A 1 83 ? -0.120 6.783 9.013 1.00 96.00 83 PRO A C 1
ATOM 648 O O . PRO A 1 83 ? 0.297 5.671 9.337 1.00 96.00 83 PRO A O 1
ATOM 651 N N . THR A 1 84 ? 0.260 7.382 7.885 1.00 97.19 84 THR A N 1
ATOM 652 C CA . THR A 1 84 ? 1.155 6.758 6.907 1.00 97.19 84 THR A CA 1
ATOM 653 C C . THR A 1 84 ? 2.574 7.313 6.935 1.00 97.19 84 THR A C 1
ATOM 655 O O . THR A 1 84 ? 2.803 8.478 7.259 1.00 97.19 84 THR A O 1
ATOM 658 N N . GLN A 1 85 ? 3.529 6.479 6.527 1.00 97.62 85 GLN A N 1
ATOM 659 C CA . GLN A 1 85 ? 4.904 6.870 6.241 1.00 97.62 85 GLN A CA 1
ATOM 660 C C . GLN A 1 85 ? 5.360 6.248 4.916 1.00 97.62 85 GLN A C 1
ATOM 662 O O . GLN A 1 85 ? 5.085 5.083 4.632 1.00 97.62 85 GLN A O 1
ATOM 667 N N . GLU A 1 86 ? 6.059 7.018 4.085 1.00 97.44 86 GLU A N 1
ATOM 668 C CA . GLU A 1 86 ? 6.670 6.480 2.867 1.00 97.44 86 GLU A CA 1
ATOM 669 C C . GLU A 1 86 ? 7.956 5.710 3.195 1.00 97.44 86 GLU A C 1
ATOM 671 O O . GLU A 1 86 ? 8.756 6.145 4.026 1.00 97.44 86 GLU A O 1
ATOM 676 N N . VAL A 1 87 ? 8.156 4.571 2.531 1.00 97.75 87 VAL A N 1
ATOM 677 C CA . VAL A 1 87 ? 9.383 3.769 2.608 1.00 97.75 87 VAL A CA 1
ATOM 678 C C . VAL A 1 87 ? 9.863 3.408 1.207 1.00 97.75 87 VAL A C 1
ATOM 680 O O . VAL A 1 87 ? 9.079 2.982 0.351 1.00 97.75 87 VAL A O 1
ATOM 683 N N . LEU A 1 88 ? 11.163 3.573 0.957 1.00 97.06 88 LEU A N 1
ATOM 684 C CA . LEU A 1 88 ? 11.750 3.181 -0.320 1.00 97.06 88 LEU A CA 1
ATOM 685 C C . LEU A 1 88 ? 11.866 1.653 -0.412 1.00 97.06 88 LEU A C 1
ATOM 687 O O . LEU A 1 88 ? 12.134 1.002 0.599 1.00 97.06 88 LEU A O 1
ATOM 691 N N . PRO A 1 89 ? 11.772 1.066 -1.618 1.00 96.00 89 PRO A N 1
ATOM 692 C CA . PRO A 1 89 ? 11.956 -0.376 -1.809 1.00 96.00 89 PRO A CA 1
ATOM 693 C C . PRO A 1 89 ? 13.282 -0.892 -1.233 1.00 96.00 89 PRO A C 1
ATOM 695 O O . PRO A 1 89 ? 13.338 -1.961 -0.635 1.00 96.00 89 PRO A O 1
ATOM 698 N N . THR A 1 90 ? 14.341 -0.086 -1.339 1.00 95.56 90 THR A N 1
ATOM 699 C CA . THR A 1 90 ? 15.679 -0.389 -0.811 1.00 95.56 90 THR A CA 1
ATOM 700 C C . THR A 1 90 ? 15.770 -0.368 0.717 1.00 95.56 90 THR A C 1
ATOM 702 O O . THR A 1 90 ? 16.736 -0.888 1.261 1.00 95.56 90 THR A O 1
ATOM 705 N N . GLN A 1 91 ? 14.786 0.207 1.412 1.00 97.00 91 GLN A N 1
ATOM 706 C CA . GLN A 1 91 ? 14.748 0.334 2.875 1.00 97.00 91 GLN A CA 1
ATOM 707 C C . GLN A 1 91 ? 13.857 -0.723 3.544 1.00 97.00 91 GLN A C 1
ATOM 709 O O . GLN A 1 91 ? 13.794 -0.785 4.770 1.00 97.00 91 GLN A O 1
ATOM 714 N N . LEU A 1 92 ? 13.155 -1.555 2.767 1.00 96.88 92 LEU A N 1
ATOM 715 C CA . LEU A 1 92 ? 12.190 -2.522 3.298 1.00 96.88 92 LEU A CA 1
ATOM 716 C C . LEU A 1 92 ? 12.839 -3.551 4.233 1.00 96.88 92 LEU A C 1
ATOM 718 O O . LEU A 1 92 ? 12.306 -3.825 5.305 1.00 96.88 92 LEU A O 1
ATOM 722 N N . ALA A 1 93 ? 14.012 -4.077 3.875 1.00 95.94 93 ALA A N 1
ATOM 723 C CA . ALA A 1 93 ? 14.722 -5.030 4.726 1.00 95.94 93 ALA A CA 1
ATOM 724 C C . ALA A 1 93 ? 15.084 -4.414 6.090 1.00 95.94 93 ALA A C 1
ATOM 726 O O . ALA A 1 93 ? 14.798 -5.005 7.134 1.00 95.94 93 ALA A O 1
ATOM 727 N N . ASP A 1 94 ? 15.630 -3.197 6.084 1.00 96.19 94 ASP A N 1
ATOM 728 C CA . ASP A 1 94 ? 16.019 -2.473 7.297 1.00 96.19 94 ASP A CA 1
ATOM 729 C C . ASP A 1 94 ? 14.807 -2.093 8.155 1.00 96.19 94 ASP A C 1
ATOM 731 O O . ASP A 1 94 ? 14.872 -2.148 9.386 1.00 96.19 94 ASP A O 1
ATOM 735 N N . LEU A 1 95 ? 13.675 -1.756 7.530 1.00 96.62 95 LEU A N 1
ATOM 736 C CA . LEU A 1 95 ? 12.422 -1.478 8.232 1.00 96.62 95 LEU A CA 1
ATOM 737 C C . LEU A 1 95 ? 11.967 -2.691 9.062 1.00 96.62 95 LEU A C 1
ATOM 739 O O . LEU A 1 95 ? 11.608 -2.548 10.234 1.00 96.62 95 LEU A O 1
ATOM 743 N N . PHE A 1 96 ? 12.021 -3.890 8.479 1.00 95.25 96 PHE A N 1
ATOM 744 C CA . PHE A 1 96 ? 11.621 -5.128 9.156 1.00 95.25 96 PHE A CA 1
ATOM 745 C C . PHE A 1 96 ? 12.612 -5.568 10.242 1.00 95.25 96 PHE A C 1
ATOM 747 O O . PHE A 1 96 ? 12.196 -6.168 11.239 1.00 95.25 96 PHE A O 1
ATOM 754 N N . GLN A 1 97 ? 13.902 -5.271 10.066 1.00 94.69 97 GLN A N 1
ATOM 755 C CA . GLN A 1 97 ? 14.950 -5.594 11.038 1.00 94.69 97 GLN A CA 1
ATOM 756 C C . GLN A 1 97 ? 14.954 -4.633 12.229 1.00 94.69 97 GLN A C 1
ATOM 758 O O . GLN A 1 97 ? 14.939 -5.075 13.376 1.00 94.69 97 GLN A O 1
ATOM 763 N N . SER A 1 98 ? 14.971 -3.325 11.966 1.00 92.00 98 SER A N 1
ATOM 764 C CA . SER A 1 98 ? 15.110 -2.297 13.004 1.00 92.00 98 SER A CA 1
ATOM 765 C C . SER A 1 98 ? 13.853 -2.135 13.848 1.00 92.00 98 SER A C 1
ATOM 767 O O . SER A 1 98 ? 13.950 -1.841 15.038 1.00 92.00 98 SER A O 1
ATOM 769 N N . ARG A 1 99 ? 12.675 -2.301 13.230 1.00 87.19 99 ARG A N 1
ATOM 770 C CA . ARG A 1 99 ? 11.362 -2.065 13.846 1.00 87.19 99 ARG A CA 1
ATOM 771 C C . ARG A 1 99 ? 11.235 -0.697 14.527 1.00 87.19 99 ARG A C 1
ATOM 773 O O . ARG A 1 99 ? 10.465 -0.533 15.470 1.00 87.19 99 ARG A O 1
ATOM 780 N N . ASN A 1 100 ? 12.002 0.284 14.055 1.00 88.75 100 ASN A N 1
ATOM 781 C CA . ASN A 1 100 ? 12.057 1.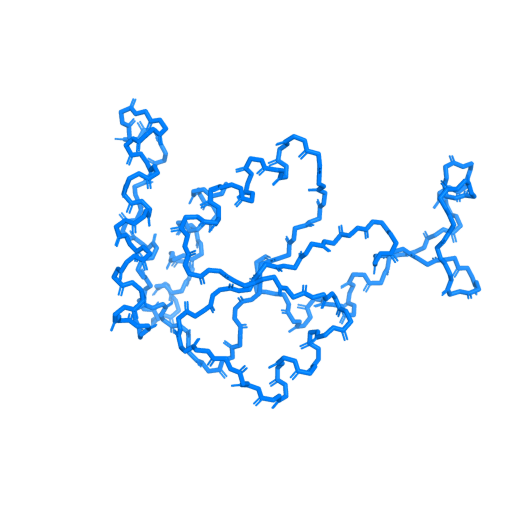614 14.643 1.00 88.75 100 ASN A CA 1
ATOM 782 C C . ASN A 1 100 ? 11.009 2.528 14.000 1.00 88.75 100 ASN A C 1
ATOM 784 O O . ASN A 1 100 ? 11.317 3.318 13.108 1.00 88.75 100 ASN A O 1
ATOM 788 N N . TYR A 1 101 ? 9.757 2.376 14.423 1.00 91.56 101 TYR A N 1
ATOM 789 C CA . TYR A 1 101 ? 8.640 3.207 13.984 1.00 91.56 101 TYR A CA 1
ATOM 790 C C . TYR A 1 101 ? 7.539 3.258 15.041 1.00 91.56 101 TYR A C 1
ATOM 792 O O . TYR A 1 101 ? 7.425 2.379 15.897 1.00 91.56 101 TYR A O 1
ATOM 800 N N . SER A 1 102 ? 6.703 4.292 14.969 1.00 90.88 102 SER A N 1
ATOM 801 C CA . SER A 1 102 ? 5.569 4.449 15.876 1.00 90.88 102 SER A CA 1
ATOM 802 C C . SER A 1 102 ? 4.536 3.334 15.657 1.00 90.88 102 SER A C 1
ATOM 804 O O . SER A 1 102 ? 4.190 3.048 14.504 1.00 90.88 102 SER A O 1
ATOM 806 N N . PRO A 1 103 ? 3.991 2.713 16.719 1.00 90.69 103 PRO A N 1
ATOM 807 C CA . PRO A 1 103 ? 2.876 1.777 16.594 1.00 90.69 103 PRO A CA 1
ATOM 808 C C . PRO A 1 103 ? 1.706 2.380 15.807 1.00 90.69 103 PRO A C 1
ATOM 810 O O . PRO A 1 103 ? 1.445 3.577 15.893 1.00 90.69 103 PRO A O 1
ATOM 813 N N . GLY A 1 104 ? 1.011 1.554 15.024 1.00 90.00 104 GLY A N 1
ATOM 814 C CA . GLY A 1 104 ? -0.103 2.003 14.178 1.00 90.00 104 GLY A CA 1
ATOM 815 C C . GLY A 1 104 ? 0.315 2.704 12.879 1.00 90.00 104 GLY A C 1
ATOM 816 O O . GLY A 1 104 ? -0.555 3.038 12.080 1.00 90.00 104 GLY A O 1
ATOM 817 N N . THR A 1 105 ? 1.620 2.890 12.631 1.00 95.00 105 THR A N 1
ATOM 818 C CA . THR A 1 105 ? 2.120 3.421 11.353 1.00 95.00 105 THR A CA 1
ATOM 819 C C . THR A 1 105 ? 1.871 2.430 10.221 1.00 95.00 105 THR A C 1
ATOM 821 O O . THR A 1 105 ? 2.243 1.256 10.304 1.00 95.00 105 THR A O 1
ATOM 824 N N . LEU A 1 106 ? 1.286 2.925 9.136 1.00 97.25 106 LEU A N 1
ATOM 825 C CA . LEU A 1 106 ? 1.121 2.200 7.883 1.00 97.25 106 LEU A CA 1
ATOM 826 C C . LEU A 1 106 ? 2.176 2.669 6.888 1.00 97.25 106 LEU A C 1
ATOM 828 O O . LEU A 1 106 ? 2.350 3.864 6.668 1.00 97.25 106 LEU A O 1
ATOM 832 N N . PHE A 1 107 ? 2.868 1.747 6.241 1.00 98.06 107 PHE A N 1
ATOM 833 C CA . PHE A 1 107 ? 3.893 2.103 5.273 1.00 98.06 107 PHE A CA 1
ATOM 834 C C . PHE A 1 107 ? 3.324 2.080 3.864 1.00 98.06 107 PHE A C 1
ATOM 836 O O . PHE A 1 107 ? 2.648 1.129 3.482 1.00 98.06 107 PHE A O 1
ATOM 843 N N . LYS A 1 108 ? 3.627 3.104 3.069 1.00 98.00 108 LYS A N 1
ATOM 844 C CA . LYS A 1 108 ? 3.392 3.103 1.621 1.00 98.00 108 LYS A CA 1
ATOM 845 C C . LYS A 1 108 ? 4.730 2.979 0.903 1.00 98.00 108 LYS A C 1
ATOM 847 O O . LYS A 1 108 ? 5.652 3.747 1.167 1.00 98.00 108 LYS A O 1
ATOM 852 N N . CYS A 1 109 ? 4.842 2.008 0.006 1.00 98.12 109 CYS A N 1
ATOM 853 C CA . CYS A 1 109 ? 6.025 1.802 -0.817 1.00 98.12 109 CYS A CA 1
ATOM 854 C C . CYS A 1 109 ? 5.672 2.079 -2.278 1.00 98.12 109 CYS A C 1
ATOM 856 O O . CYS A 1 109 ? 4.898 1.343 -2.892 1.00 98.12 109 CYS A O 1
ATOM 858 N N . LEU A 1 110 ? 6.207 3.170 -2.826 1.00 96.94 110 LEU A N 1
ATOM 859 C CA . LEU A 1 110 ? 5.964 3.562 -4.212 1.00 96.94 110 LEU A CA 1
ATOM 860 C C . LEU A 1 110 ? 6.895 2.775 -5.133 1.00 96.94 110 LEU A C 1
ATOM 862 O O . LEU A 1 110 ? 8.106 2.985 -5.120 1.00 96.94 110 LEU A O 1
ATOM 866 N N . LEU A 1 111 ? 6.328 1.885 -5.945 1.00 95.50 111 LEU A N 1
ATOM 867 C CA . LEU A 1 111 ? 7.086 0.980 -6.803 1.00 95.50 111 LEU A CA 1
ATOM 868 C C . LEU A 1 111 ? 7.131 1.530 -8.231 1.00 95.50 111 LEU A C 1
ATOM 870 O O . LEU A 1 111 ? 6.176 1.397 -9.007 1.00 95.50 111 LEU A O 1
ATOM 874 N N . ARG A 1 112 ? 8.248 2.166 -8.594 1.00 94.75 112 ARG A N 1
ATOM 875 C CA . ARG A 1 112 ? 8.493 2.649 -9.960 1.00 94.75 112 ARG A CA 1
ATOM 876 C C . ARG A 1 112 ? 9.034 1.517 -10.830 1.00 94.75 112 ARG A C 1
ATOM 878 O O . ARG A 1 112 ? 9.559 0.520 -10.346 1.00 94.75 112 ARG A O 1
ATOM 885 N N . LYS A 1 113 ? 8.995 1.701 -12.153 1.00 94.38 113 LYS A N 1
ATOM 886 C CA . LYS A 1 113 ? 9.625 0.758 -13.098 1.00 94.38 113 LYS A CA 1
ATOM 887 C C . LYS A 1 113 ? 11.116 0.557 -12.798 1.00 94.38 113 LYS A C 1
ATOM 889 O O . LYS A 1 113 ? 11.580 -0.575 -12.822 1.00 94.38 113 LYS A O 1
ATOM 894 N N . SER A 1 114 ? 11.820 1.628 -12.426 1.00 94.38 114 SER A N 1
ATOM 895 C CA . SER A 1 114 ? 13.221 1.579 -11.988 1.00 94.38 114 SER A CA 1
ATOM 896 C C . SER A 1 114 ? 13.443 0.754 -10.728 1.00 94.38 114 SER A C 1
ATOM 898 O O . SER A 1 114 ? 14.525 0.208 -10.540 1.00 94.38 114 SER A O 1
ATOM 900 N N . ASP A 1 115 ? 12.427 0.624 -9.881 1.00 94.94 115 ASP A N 1
ATOM 901 C CA . ASP A 1 115 ? 12.506 -0.163 -8.655 1.00 94.94 115 ASP A CA 1
ATOM 902 C C . ASP A 1 115 ? 12.196 -1.639 -8.917 1.00 94.94 115 ASP A C 1
ATOM 904 O O . ASP A 1 115 ? 12.662 -2.497 -8.180 1.00 94.94 115 ASP A O 1
ATOM 908 N N . LEU A 1 116 ? 11.441 -1.939 -9.979 1.00 95.25 116 LEU A N 1
ATOM 909 C CA . LEU A 1 116 ? 10.890 -3.268 -10.240 1.00 95.25 116 LEU A CA 1
ATOM 910 C C . LEU A 1 116 ? 11.544 -4.027 -11.387 1.00 95.25 116 LEU A C 1
ATOM 912 O O . LEU A 1 116 ? 11.355 -5.237 -11.459 1.00 95.25 116 LEU A O 1
ATOM 916 N N . LEU A 1 117 ? 12.223 -3.353 -12.314 1.00 96.94 117 LEU A N 1
ATOM 917 C CA . LEU A 1 117 ? 12.666 -3.955 -13.570 1.00 96.94 117 LEU A CA 1
ATOM 918 C C . LEU A 1 117 ? 14.181 -3.912 -13.711 1.00 96.94 117 LEU A C 1
ATOM 920 O O . LEU A 1 117 ? 14.821 -2.904 -13.403 1.00 96.94 117 LEU A O 1
ATOM 924 N N . ARG A 1 118 ? 14.752 -5.011 -14.198 1.00 97.56 118 ARG A N 1
ATOM 925 C CA . ARG A 1 118 ? 16.189 -5.161 -14.436 1.00 97.56 118 ARG A CA 1
ATOM 926 C C . ARG A 1 118 ? 16.436 -5.779 -15.805 1.00 97.56 118 ARG A C 1
ATOM 928 O O . ARG A 1 118 ? 15.749 -6.724 -16.187 1.00 97.56 118 ARG A O 1
ATOM 935 N N . ASN A 1 119 ? 17.420 -5.257 -16.528 1.00 97.31 119 ASN A N 1
ATOM 936 C CA . ASN A 1 119 ? 17.989 -5.908 -17.707 1.00 97.31 119 ASN A CA 1
ATOM 937 C C . ASN A 1 119 ? 19.043 -6.963 -17.301 1.00 97.31 119 ASN A C 1
ATOM 939 O O . ASN A 1 119 ? 19.274 -7.215 -16.115 1.00 97.31 119 ASN A O 1
ATOM 943 N N . SER A 1 120 ? 19.716 -7.576 -18.279 1.00 95.81 120 SER A N 1
ATOM 944 C CA . SER A 1 120 ? 20.784 -8.563 -18.039 1.00 95.81 120 SER A CA 1
ATOM 945 C C . SER A 1 120 ? 21.992 -8.013 -17.266 1.00 95.81 120 SER A C 1
AT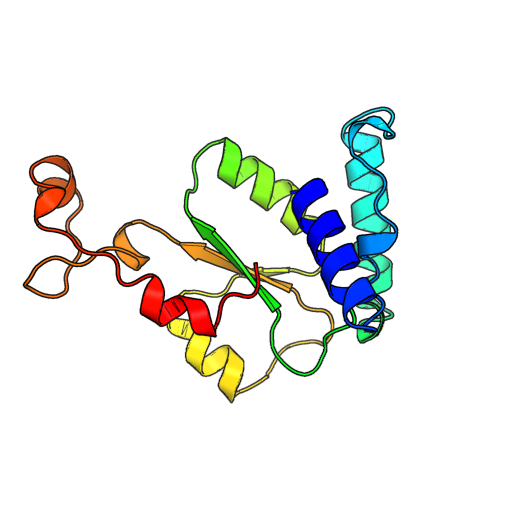OM 947 O O . SER A 1 120 ? 22.716 -8.787 -16.645 1.00 95.81 120 SER A O 1
ATOM 949 N N . LEU A 1 121 ? 22.187 -6.691 -17.258 1.00 96.19 121 LEU A N 1
ATOM 950 C CA . LEU A 1 121 ? 23.242 -5.992 -16.520 1.00 96.19 121 LEU A CA 1
ATOM 951 C C . LEU A 1 121 ? 22.795 -5.534 -15.124 1.00 96.19 121 LEU A C 1
ATOM 953 O O . LEU A 1 121 ? 23.515 -4.778 -14.476 1.00 96.19 121 LEU A O 1
ATOM 957 N N . GLN A 1 122 ? 21.622 -5.973 -14.654 1.00 95.69 122 GLN A N 1
ATOM 958 C CA . GLN A 1 122 ? 21.048 -5.570 -13.366 1.00 95.69 122 GLN A CA 1
ATOM 959 C C . GLN A 1 122 ? 20.788 -4.057 -13.258 1.00 95.69 122 GLN A C 1
ATOM 961 O O . GLN A 1 122 ? 20.879 -3.469 -12.182 1.00 95.69 122 GLN A O 1
ATOM 966 N N . GLN A 1 123 ? 20.417 -3.421 -14.370 1.00 95.81 123 GLN A N 1
ATOM 967 C CA . GLN A 1 123 ? 20.131 -1.988 -14.444 1.00 95.81 123 GLN A CA 1
ATOM 968 C C . GLN A 1 123 ? 18.736 -1.714 -15.010 1.00 95.81 123 GLN A C 1
ATOM 970 O O . GLN A 1 123 ? 18.121 -2.575 -15.644 1.00 95.81 123 GLN A O 1
ATOM 975 N N . PHE A 1 124 ? 18.249 -0.495 -14.779 1.00 97.00 124 PHE A N 1
ATOM 976 C CA . PHE A 1 124 ? 17.064 0.040 -15.436 1.00 97.00 124 PHE A CA 1
ATOM 977 C C . PHE A 1 124 ? 17.430 1.255 -16.283 1.00 97.00 124 PHE A C 1
ATOM 979 O O . PHE A 1 124 ? 17.919 2.244 -15.739 1.00 97.00 124 PHE A O 1
ATOM 986 N N . ASP A 1 125 ? 17.137 1.198 -17.581 1.00 97.44 125 ASP A N 1
ATOM 987 C CA . ASP A 1 125 ? 17.193 2.348 -18.477 1.00 97.44 125 ASP A CA 1
ATOM 988 C C . ASP A 1 125 ? 15.812 2.580 -19.104 1.00 97.44 125 ASP A C 1
ATOM 990 O O . ASP A 1 125 ? 15.165 1.665 -19.615 1.00 97.44 125 ASP A O 1
ATOM 994 N N . VAL A 1 126 ? 15.325 3.819 -19.028 1.00 95.69 126 VAL A N 1
ATOM 995 C CA . VAL A 1 126 ? 13.966 4.163 -19.464 1.00 95.69 126 VAL A CA 1
ATOM 996 C C . VAL A 1 126 ? 13.808 4.142 -20.986 1.00 95.69 126 VAL A C 1
ATOM 998 O O . VAL A 1 126 ? 12.726 3.808 -21.472 1.00 95.69 126 VAL A O 1
ATOM 1001 N N . GLN A 1 127 ? 14.855 4.497 -21.735 1.00 97.12 127 GLN A N 1
ATOM 1002 C CA . GLN A 1 127 ? 14.822 4.556 -23.197 1.00 97.12 127 GLN A CA 1
ATOM 1003 C C . GLN A 1 127 ? 14.935 3.148 -23.781 1.00 97.12 127 GLN A C 1
ATOM 1005 O O . GLN A 1 127 ? 14.127 2.769 -24.629 1.00 97.12 127 GLN A O 1
ATOM 1010 N N . ASP A 1 128 ? 15.869 2.351 -23.267 1.00 97.19 128 ASP A N 1
ATOM 1011 C CA . ASP A 1 128 ? 16.032 0.949 -23.646 1.00 97.19 128 ASP A CA 1
ATOM 1012 C C . ASP A 1 128 ? 14.790 0.128 -23.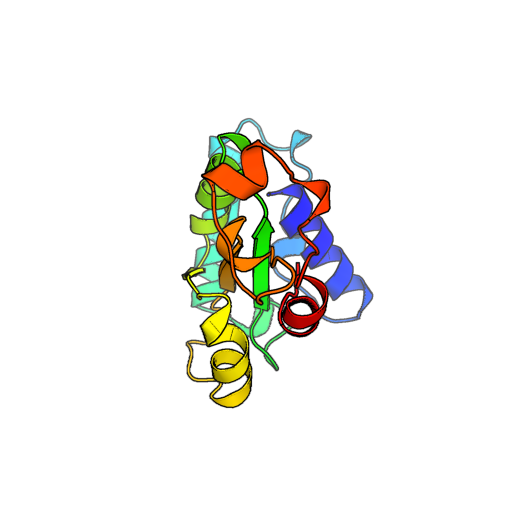277 1.00 97.19 128 ASP A C 1
ATOM 1014 O O . ASP A 1 128 ? 14.286 -0.618 -24.110 1.00 97.19 128 ASP A O 1
ATOM 1018 N N . TYR A 1 129 ? 14.198 0.331 -22.093 1.00 97.12 129 TYR A N 1
ATOM 1019 C CA . TYR A 1 129 ? 12.934 -0.326 -21.742 1.00 97.12 129 TYR A CA 1
ATOM 1020 C C . TYR A 1 129 ? 11.785 0.040 -22.692 1.00 97.12 129 TYR A C 1
ATOM 1022 O O . TYR A 1 129 ? 10.947 -0.807 -23.002 1.00 97.12 129 TYR A O 1
ATOM 1030 N N . ALA A 1 130 ? 11.721 1.290 -23.160 1.00 96.31 130 ALA A N 1
ATOM 1031 C CA . ALA A 1 130 ? 10.690 1.714 -24.103 1.00 96.31 130 ALA A CA 1
ATOM 1032 C C . ALA A 1 130 ? 10.847 1.044 -25.481 1.00 96.31 130 ALA A C 1
ATOM 1034 O O . ALA A 1 130 ? 9.840 0.711 -26.106 1.00 96.31 130 ALA A O 1
ATOM 1035 N N . ALA A 1 131 ? 12.083 0.827 -25.938 1.00 97.81 131 ALA A N 1
ATOM 1036 C CA . ALA A 1 131 ? 12.378 0.175 -27.216 1.00 97.81 131 ALA A CA 1
ATOM 1037 C C . ALA A 1 131 ? 12.333 -1.363 -27.138 1.00 97.81 131 ALA A C 1
ATOM 1039 O O . ALA A 1 131 ? 11.892 -2.026 -28.079 1.00 97.81 131 ALA A O 1
ATOM 1040 N N . HIS A 1 132 ? 12.775 -1.934 -26.016 1.00 97.12 132 HIS A N 1
ATOM 1041 C CA . HIS A 1 132 ? 13.030 -3.363 -25.845 1.00 97.12 132 HIS A CA 1
ATOM 1042 C C . HIS A 1 132 ? 12.536 -3.894 -24.483 1.00 97.12 132 HIS A C 1
ATOM 1044 O O . HIS A 1 132 ? 13.315 -4.449 -23.702 1.00 97.12 132 HIS A O 1
ATOM 1050 N N . PRO A 1 133 ? 11.228 -3.806 -24.173 1.00 96.81 133 PRO A N 1
ATOM 1051 C CA . PRO A 1 133 ? 10.703 -4.215 -22.867 1.00 96.81 133 PRO A CA 1
ATOM 1052 C C . PRO A 1 133 ? 10.925 -5.704 -22.559 1.00 96.81 133 PRO A C 1
ATOM 1054 O O . PRO A 1 133 ? 11.012 -6.079 -21.393 1.00 96.81 133 PRO A O 1
ATOM 1057 N N . SER A 1 134 ? 11.068 -6.554 -23.582 1.00 97.56 134 SER A N 1
ATOM 1058 C CA . SER A 1 134 ? 11.363 -7.986 -23.437 1.00 97.56 134 SER A CA 1
ATOM 1059 C C . SER A 1 134 ? 12.754 -8.286 -22.870 1.00 97.56 134 SER A C 1
ATOM 1061 O O . SER A 1 134 ? 12.998 -9.416 -22.460 1.00 97.56 134 SER A O 1
ATOM 1063 N N . HIS A 1 135 ? 13.671 -7.311 -22.841 1.00 97.50 135 HIS A N 1
ATOM 1064 C CA . HIS A 1 135 ? 14.990 -7.470 -22.215 1.00 97.50 135 HIS A CA 1
ATOM 1065 C C . HIS A 1 135 ? 14.950 -7.338 -20.688 1.00 97.50 135 HIS A C 1
ATOM 1067 O O . HIS A 1 135 ? 15.954 -7.596 -20.021 1.00 97.50 135 HIS A O 1
ATOM 1073 N N . TYR A 1 136 ? 13.805 -6.938 -20.132 1.00 98.38 136 TYR A N 1
ATOM 1074 C CA . TYR A 1 136 ? 13.643 -6.670 -18.713 1.00 98.38 136 TYR A CA 1
ATOM 1075 C C . TYR A 1 136 ? 12.856 -7.780 -18.028 1.00 98.38 136 TYR A C 1
ATOM 1077 O O . TYR A 1 136 ? 11.831 -8.242 -18.525 1.00 98.38 136 TYR A O 1
ATOM 1085 N N . HIS A 1 137 ? 13.309 -8.162 -16.840 1.00 97.50 137 HIS A N 1
ATOM 1086 C CA . HIS A 1 137 ? 12.583 -9.040 -15.929 1.00 97.50 137 HIS A CA 1
ATOM 1087 C C . HIS A 1 137 ? 12.237 -8.289 -14.643 1.00 97.50 137 HIS A C 1
ATOM 1089 O O . HIS A 1 137 ? 12.838 -7.259 -14.324 1.00 97.50 137 HIS A O 1
ATOM 1095 N N . SER A 1 138 ? 11.238 -8.792 -13.915 1.00 96.25 138 SER A N 1
ATOM 1096 C CA . SER A 1 138 ? 10.805 -8.179 -12.664 1.00 96.25 138 SER A CA 1
ATOM 1097 C C . SER A 1 138 ? 11.564 -8.733 -11.462 1.00 96.25 138 SER A C 1
ATOM 1099 O O . SER A 1 138 ? 11.687 -9.947 -11.328 1.00 96.25 138 SER A O 1
ATOM 1101 N N . ILE A 1 139 ? 11.981 -7.839 -10.565 1.00 95.25 139 ILE A N 1
ATOM 1102 C CA . ILE A 1 139 ? 12.494 -8.159 -9.225 1.00 95.25 139 ILE A CA 1
ATOM 1103 C C . ILE A 1 139 ? 11.428 -8.002 -8.131 1.00 95.25 139 ILE A C 1
ATOM 1105 O O . ILE A 1 139 ? 11.733 -8.061 -6.945 1.00 95.25 139 ILE A O 1
ATOM 1109 N N . LEU A 1 140 ? 10.155 -7.810 -8.506 1.00 94.69 140 LEU A N 1
ATOM 1110 C CA . LEU A 1 140 ? 9.048 -7.770 -7.548 1.00 94.69 140 LEU A CA 1
ATOM 1111 C C . LEU A 1 140 ? 9.033 -8.984 -6.597 1.00 94.69 140 LEU A C 1
ATOM 1113 O O . LEU A 1 140 ? 8.787 -8.751 -5.414 1.00 94.69 140 LEU A O 1
ATOM 1117 N N . PRO A 1 141 ? 9.316 -10.234 -7.036 1.00 96.12 141 PRO A N 1
ATOM 1118 C CA . PRO A 1 141 ? 9.346 -11.387 -6.134 1.00 96.12 141 PRO A CA 1
ATOM 1119 C C . PRO A 1 141 ? 10.253 -11.211 -4.912 1.00 96.12 141 PRO A C 1
ATOM 1121 O O . PRO A 1 141 ? 9.902 -11.695 -3.839 1.00 96.12 141 PRO A O 1
ATOM 1124 N N . ASP A 1 142 ? 11.353 -10.469 -5.045 1.00 95.25 142 ASP A N 1
ATOM 1125 C CA . ASP A 1 142 ? 12.301 -10.215 -3.954 1.00 95.25 142 ASP A CA 1
ATOM 1126 C C . ASP A 1 142 ? 11.747 -9.209 -2.930 1.00 95.25 142 ASP A C 1
ATOM 1128 O O . ASP A 1 142 ? 12.140 -9.213 -1.764 1.00 95.25 142 ASP A O 1
ATOM 1132 N N . LEU A 1 143 ? 10.806 -8.357 -3.352 1.00 95.88 143 LEU A N 1
ATOM 1133 C CA . LEU A 1 143 ? 10.143 -7.364 -2.504 1.00 95.88 143 LEU A CA 1
ATOM 1134 C C . LEU A 1 143 ? 8.882 -7.916 -1.824 1.00 95.88 143 LEU A C 1
ATOM 1136 O O . LEU A 1 143 ? 8.506 -7.423 -0.761 1.00 95.88 143 LEU A O 1
ATOM 1140 N N . LEU A 1 144 ? 8.233 -8.934 -2.407 1.00 95.69 144 LEU A N 1
ATOM 1141 C CA . LEU A 1 144 ? 6.981 -9.510 -1.893 1.00 95.69 144 LEU A CA 1
ATOM 1142 C C . LEU A 1 144 ? 7.028 -9.928 -0.412 1.00 95.69 144 LEU A C 1
ATOM 1144 O O . LEU A 1 144 ? 6.031 -9.692 0.268 1.00 95.69 144 LEU A O 1
ATOM 1148 N N . PRO A 1 145 ? 8.130 -10.481 0.139 1.00 96.31 145 PRO A N 1
ATOM 1149 C CA . PRO A 1 145 ? 8.203 -10.813 1.565 1.00 96.31 145 PRO A CA 1
ATOM 1150 C C . PRO A 1 145 ? 7.993 -9.620 2.508 1.00 96.31 145 PRO A C 1
ATOM 1152 O O . PRO A 1 145 ? 7.671 -9.821 3.678 1.00 96.31 145 PRO A O 1
ATOM 1155 N N . TYR A 1 146 ? 8.174 -8.394 2.012 1.00 96.75 146 TYR A N 1
ATOM 1156 C CA . TYR A 1 146 ? 8.034 -7.160 2.778 1.00 96.75 146 TYR A CA 1
ATOM 1157 C C . TYR A 1 146 ? 6.734 -6.403 2.487 1.00 96.75 146 TYR A C 1
ATOM 1159 O O . TYR A 1 146 ? 6.487 -5.389 3.133 1.00 96.75 146 TYR A O 1
ATOM 1167 N N . ILE A 1 147 ? 5.919 -6.852 1.525 1.00 96.19 147 ILE A N 1
ATOM 1168 C CA . ILE A 1 147 ? 4.680 -6.184 1.103 1.00 96.19 147 ILE A CA 1
ATOM 1169 C C . ILE A 1 147 ? 3.474 -6.942 1.667 1.00 96.19 147 ILE A C 1
ATOM 1171 O O . ILE A 1 147 ? 3.280 -8.128 1.409 1.00 96.19 147 ILE A O 1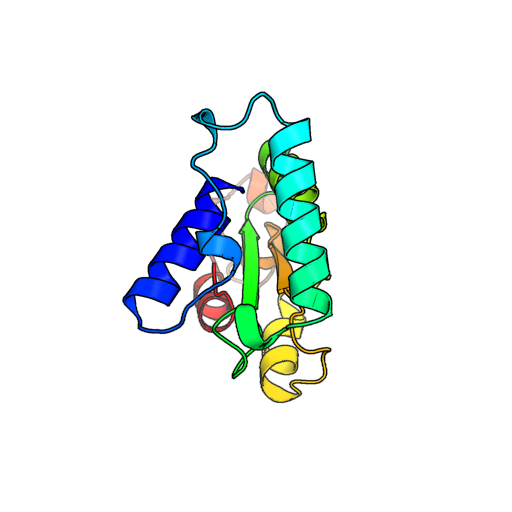
ATOM 1175 N N . SER A 1 148 ? 2.634 -6.243 2.428 1.00 94.69 148 SER A N 1
ATOM 1176 C CA . SER A 1 148 ? 1.450 -6.803 3.091 1.00 94.69 148 SER A CA 1
ATOM 1177 C C . SER A 1 148 ? 0.187 -6.750 2.230 1.00 94.69 148 SER A C 1
ATOM 1179 O O . SER A 1 148 ? -0.710 -7.588 2.414 1.00 94.69 148 SER A O 1
ATOM 1181 N N . VAL A 1 149 ? 0.098 -5.734 1.362 1.00 94.94 149 VAL A N 1
ATOM 1182 C CA . VAL A 1 149 ? -1.023 -5.426 0.456 1.00 94.94 149 VAL A CA 1
ATOM 1183 C C . VAL A 1 149 ? -0.493 -4.869 -0.857 1.00 94.94 149 VAL A C 1
ATOM 1185 O O . VAL A 1 149 ? 0.391 -3.984 -0.797 1.00 94.94 149 VAL A O 1
#

Foldseek 3Di:
DLVVLCVLQVVLVVVVQHALSVPRDDPVPAPDPVRNLVVLLVSQVVCLVCLSNRSDFLFAAEAEQEDDPPVSVVVVVSVVSHQEDEDELVCLVVCRVVVPDDRSYHYYYYQDCQNFKQAPVRGDDPVCCVVCVVRIDTPVVVSVVRHND

Secondary structure (DSSP, 8-state):
-HHHHHHHHHHHHHTT---GGGGPPPGGGSSSHHHHHHHHHHHHHHHHH-GGGGS--SS-EEEEEE--SHHHHHHHHHHTTSSEEE--GGGHHHHHHH--S-TTPEEEEEE-HHHHEE-TTS---HHHHHH-GGG-EE-HHHHGGG---

Radius of gyration: 17.21 Å; chains: 1; bounding box: 47×28×47 Å